Protein AF-A0A7Y3DWT1-F1 (afdb_monomer)

Foldseek 3Di:
DVVVVVPDDQDADPVLWQDDLVPDPVSVLLLVVQVVCCVVQNLVRDDLCVSCVVVVHHSVVSCNTGVGSVSSVSRNVSSVVSVVVVVVCCVPVVVD

Radius of gyration: 14.98 Å; Cα contacts (8 Å, |Δi|>4): 81; chains: 1; bounding box: 38×26×34 Å

pLDDT: mean 92.06, std 11.25, range [54.53, 98.69]

Mean predicted aligned error: 4.47 Å

Solvent-accessible surface area (backbone atoms only — not comparable to full-atom values): 5566 Å² total; per-residue (Å²): 106,76,74,59,64,73,67,69,70,76,84,57,69,68,89,29,40,76,35,70,36,86,80,38,72,66,34,42,50,52,55,55,52,47,54,54,44,31,70,74,58,34,68,84,75,47,47,60,59,59,50,13,60,76,70,78,46,55,40,71,66,51,49,56,30,23,88,42,74,65,32,45,50,52,40,55,52,47,45,50,50,48,50,50,52,52,54,51,51,32,70,72,68,76,62,123

Structure (mmCIF, N/CA/C/O backbone):
data_AF-A0A7Y3DWT1-F1
#
_entry.id   AF-A0A7Y3DWT1-F1
#
loop_
_atom_site.group_PDB
_atom_site.id
_atom_site.type_symbol
_atom_site.label_atom_id
_atom_site.label_alt_id
_atom_site.label_comp_id
_atom_site.label_asym_id
_atom_site.label_entity_id
_atom_site.label_seq_id
_atom_site.pdbx_PDB_ins_code
_atom_site.Cartn_x
_atom_site.Cartn_y
_atom_site.Cartn_z
_atom_site.occupancy
_atom_site.B_iso_or_equiv
_atom_site.auth_seq_id
_atom_site.auth_comp_id
_atom_site.auth_asym_id
_atom_site.auth_atom_id
_atom_site.pdbx_PDB_model_num
ATOM 1 N N . MET A 1 1 ? 22.321 -14.012 -11.178 1.00 56.81 1 MET A N 1
ATOM 2 C CA . MET A 1 1 ? 20.986 -13.369 -11.115 1.00 56.81 1 MET A CA 1
A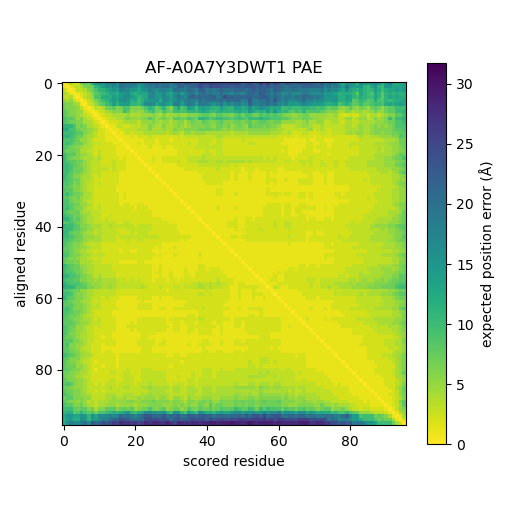TOM 3 C C . MET A 1 1 ? 20.160 -13.687 -9.873 1.00 56.81 1 MET A C 1
ATOM 5 O O . MET A 1 1 ? 19.830 -12.740 -9.179 1.00 56.81 1 MET A O 1
ATOM 9 N N . LYS A 1 2 ? 19.823 -14.949 -9.536 1.00 54.53 2 LYS A N 1
ATOM 10 C CA . LYS A 1 2 ? 18.872 -15.257 -8.431 1.00 54.53 2 LYS A CA 1
ATOM 11 C C . LYS A 1 2 ? 19.158 -14.540 -7.100 1.00 54.53 2 LYS A C 1
ATOM 13 O O . LYS A 1 2 ? 18.240 -14.026 -6.480 1.00 54.53 2 LYS A O 1
ATOM 18 N N . ARG A 1 3 ? 20.429 -14.464 -6.691 1.00 61.25 3 ARG A N 1
ATOM 19 C CA . ARG A 1 3 ? 20.840 -13.794 -5.447 1.00 61.25 3 ARG A CA 1
ATOM 20 C C . ARG A 1 3 ? 20.763 -12.261 -5.523 1.00 61.25 3 ARG A C 1
ATOM 22 O O . ARG A 1 3 ? 20.482 -11.638 -4.516 1.00 61.25 3 ARG A O 1
AT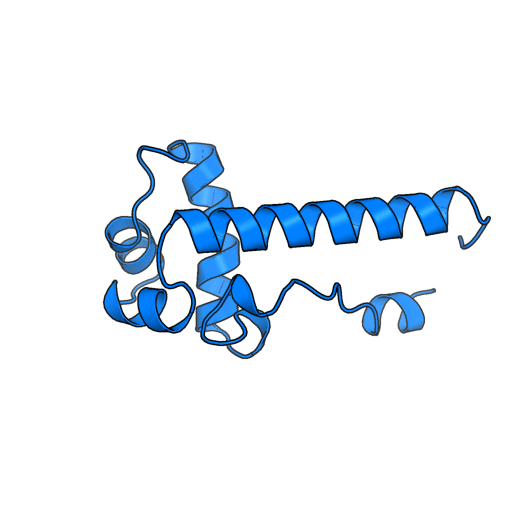OM 29 N N . LEU A 1 4 ? 20.964 -11.677 -6.711 1.00 59.62 4 LEU A N 1
ATOM 30 C CA . LEU A 1 4 ? 20.782 -10.238 -6.949 1.00 59.62 4 LEU A CA 1
ATOM 31 C C . LEU A 1 4 ? 19.299 -9.864 -6.877 1.00 59.62 4 LEU A C 1
ATOM 33 O O . LEU A 1 4 ? 18.965 -8.885 -6.218 1.00 59.62 4 LEU A O 1
ATOM 37 N N . LEU A 1 5 ? 18.422 -10.692 -7.465 1.00 61.31 5 LEU A N 1
ATOM 38 C CA . LEU A 1 5 ? 16.968 -10.512 -7.395 1.00 61.31 5 LEU A CA 1
ATOM 39 C C . LEU A 1 5 ? 16.434 -10.579 -5.952 1.00 61.31 5 LEU A C 1
ATOM 41 O O . LEU A 1 5 ? 15.506 -9.859 -5.610 1.00 61.31 5 LEU A O 1
ATOM 45 N N . GLN A 1 6 ? 17.046 -11.397 -5.089 1.00 63.22 6 GLN A N 1
ATOM 46 C CA . GLN A 1 6 ? 16.678 -11.510 -3.668 1.00 63.22 6 GLN A CA 1
ATOM 47 C C . GLN A 1 6 ? 16.992 -10.257 -2.835 1.00 63.22 6 GLN A C 1
ATOM 49 O O . GLN A 1 6 ? 16.459 -10.114 -1.739 1.00 63.22 6 GLN A O 1
ATOM 54 N N . THR A 1 7 ? 17.856 -9.368 -3.327 1.00 67.75 7 THR A N 1
ATOM 55 C CA . THR A 1 7 ? 18.300 -8.152 -2.621 1.00 67.75 7 THR A CA 1
ATOM 56 C C . THR A 1 7 ? 17.713 -6.860 -3.178 1.00 67.75 7 THR A C 1
ATOM 58 O O . THR A 1 7 ? 18.010 -5.792 -2.647 1.00 67.75 7 THR A O 1
ATOM 61 N N . ILE A 1 8 ? 16.895 -6.921 -4.232 1.00 74.69 8 ILE A N 1
ATOM 62 C CA . ILE A 1 8 ? 16.269 -5.714 -4.775 1.00 74.69 8 ILE A CA 1
ATOM 63 C C . ILE A 1 8 ? 15.224 -5.234 -3.782 1.00 74.69 8 ILE A C 1
ATOM 65 O O . ILE A 1 8 ? 14.262 -5.943 -3.486 1.00 74.69 8 ILE A O 1
ATOM 69 N N . LYS A 1 9 ? 15.386 -3.999 -3.324 1.00 79.38 9 LYS A N 1
ATOM 70 C CA . LYS A 1 9 ? 14.336 -3.275 -2.627 1.00 79.38 9 LYS A CA 1
ATOM 71 C C . LYS A 1 9 ? 14.015 -2.028 -3.432 1.00 79.38 9 LYS A C 1
ATOM 73 O O . LYS A 1 9 ? 14.896 -1.208 -3.670 1.00 79.38 9 LYS A O 1
ATOM 78 N N . ILE A 1 10 ? 12.764 -1.908 -3.867 1.00 85.88 10 ILE A N 1
ATOM 79 C CA . ILE A 1 10 ? 12.283 -0.684 -4.503 1.00 85.88 10 ILE A CA 1
ATOM 80 C C . ILE A 1 10 ? 12.080 0.333 -3.387 1.00 85.88 10 ILE A C 1
ATOM 82 O O . ILE A 1 10 ? 11.226 0.156 -2.515 1.00 85.88 10 ILE A O 1
ATOM 86 N N . GLU A 1 11 ? 12.890 1.385 -3.382 1.00 84.12 11 GLU A N 1
ATOM 87 C CA . GLU A 1 11 ? 12.694 2.471 -2.436 1.00 84.12 11 GLU A CA 1
ATOM 88 C C . GLU A 1 11 ? 11.492 3.314 -2.857 1.00 84.12 11 GLU A C 1
ATOM 90 O O . GLU A 1 11 ? 11.485 3.966 -3.898 1.00 84.12 11 GLU A O 1
ATOM 95 N N . VAL A 1 12 ? 10.462 3.314 -2.015 1.00 90.12 12 VAL A N 1
ATOM 96 C CA . VAL A 1 12 ? 9.296 4.180 -2.178 1.00 90.12 12 VAL A CA 1
ATOM 97 C C . VAL A 1 12 ? 9.436 5.373 -1.239 1.00 90.12 12 VAL A C 1
ATOM 99 O O . VAL A 1 12 ? 9.912 5.246 -0.109 1.00 90.12 12 VAL A O 1
ATOM 102 N N . ASN A 1 13 ? 8.998 6.551 -1.687 1.00 90.44 13 ASN A N 1
ATOM 103 C CA . ASN A 1 13 ? 9.038 7.761 -0.874 1.00 90.44 13 ASN A CA 1
ATOM 104 C C . ASN A 1 13 ? 8.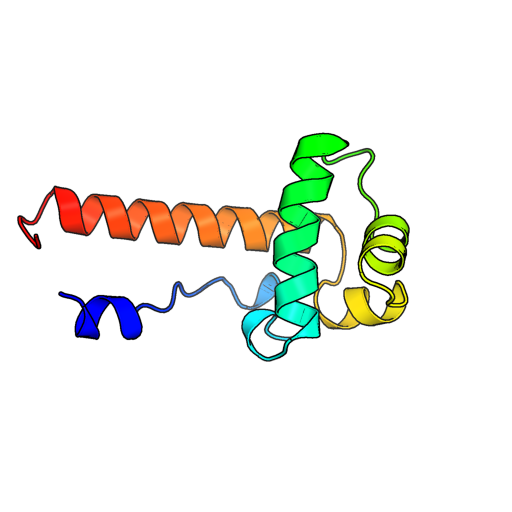341 7.531 0.479 1.00 90.44 13 ASN A C 1
ATOM 106 O O . ASN A 1 13 ? 7.138 7.261 0.532 1.00 90.44 13 ASN A O 1
ATOM 110 N N . ARG A 1 14 ? 9.085 7.706 1.578 1.00 91.19 14 ARG A N 1
ATOM 111 C CA . ARG A 1 14 ? 8.601 7.472 2.951 1.00 91.19 14 ARG A CA 1
ATOM 112 C C . ARG A 1 14 ? 7.387 8.316 3.334 1.00 91.19 14 ARG A C 1
ATOM 114 O O . ARG A 1 14 ? 6.683 7.966 4.264 1.00 91.19 14 ARG A O 1
ATOM 121 N N . LYS A 1 15 ? 7.096 9.404 2.613 1.00 93.56 15 LYS A N 1
ATOM 122 C CA . LYS A 1 15 ? 5.894 10.227 2.825 1.00 93.56 15 LYS A CA 1
ATOM 123 C C . LYS A 1 15 ? 4.606 9.565 2.318 1.00 93.56 15 LYS A C 1
ATOM 125 O O . LYS A 1 15 ? 3.539 10.164 2.451 1.00 93.56 15 LYS A O 1
ATOM 130 N N . THR A 1 16 ? 4.684 8.400 1.675 1.00 95.38 16 THR A N 1
ATOM 131 C CA . THR A 1 16 ? 3.514 7.663 1.164 1.00 95.38 16 THR A CA 1
ATOM 132 C C . THR A 1 16 ? 2.900 6.718 2.196 1.00 95.38 16 THR A C 1
ATOM 134 O O . THR A 1 16 ? 1.759 6.309 2.018 1.00 95.38 16 THR A O 1
ATOM 137 N N . TYR A 1 17 ? 3.600 6.417 3.292 1.00 97.25 17 TYR A N 1
ATOM 138 C CA . TYR A 1 17 ? 3.129 5.529 4.354 1.00 97.25 17 TYR A CA 1
ATOM 139 C C . TYR A 1 17 ? 3.555 6.042 5.738 1.00 97.25 17 TYR A C 1
ATOM 141 O O . TYR A 1 17 ? 4.540 6.760 5.873 1.00 97.25 17 TYR A O 1
ATOM 149 N N . VAL A 1 18 ? 2.822 5.654 6.781 1.00 97.44 18 VAL A N 1
ATOM 150 C CA . VAL A 1 18 ? 3.139 5.956 8.191 1.00 97.44 18 VAL A CA 1
ATOM 151 C C . VAL A 1 18 ? 4.053 4.877 8.772 1.00 97.44 18 VAL A C 1
ATOM 153 O O . VAL A 1 18 ? 5.074 5.167 9.393 1.00 97.44 18 VAL A O 1
ATOM 156 N N . LYS A 1 19 ? 3.705 3.612 8.528 1.00 96.81 19 LYS A N 1
ATOM 157 C CA . LYS A 1 19 ? 4.506 2.431 8.858 1.00 96.81 19 LYS A CA 1
ATOM 158 C C . LYS A 1 19 ? 4.811 1.679 7.571 1.00 96.81 19 LYS A C 1
ATOM 160 O O . LYS A 1 19 ? 3.918 1.529 6.745 1.00 96.81 19 LYS A O 1
ATOM 165 N N . ASP A 1 20 ? 6.043 1.193 7.427 1.00 95.62 20 ASP A N 1
ATOM 166 C CA . ASP A 1 20 ? 6.458 0.413 6.255 1.00 95.62 20 ASP A CA 1
ATOM 167 C C . ASP A 1 20 ? 5.534 -0.813 6.087 1.00 95.62 20 ASP A C 1
ATOM 169 O O . ASP A 1 20 ? 5.523 -1.685 6.969 1.00 95.62 20 ASP A O 1
ATOM 173 N N . PRO A 1 21 ? 4.731 -0.896 5.010 1.00 96.12 21 PRO A N 1
ATOM 174 C CA . PRO A 1 21 ? 3.824 -2.018 4.798 1.00 96.12 21 PRO A CA 1
ATOM 175 C C . PRO A 1 21 ? 4.564 -3.344 4.560 1.00 96.12 21 PRO A C 1
ATOM 177 O O . PRO A 1 21 ? 4.018 -4.394 4.894 1.00 96.12 21 PRO A O 1
ATOM 180 N N . GLU A 1 22 ? 5.823 -3.339 4.111 1.00 93.62 22 GLU A N 1
ATOM 181 C CA . GLU A 1 22 ? 6.611 -4.571 3.945 1.00 93.62 22 GLU A CA 1
ATOM 182 C C . GLU A 1 22 ? 7.119 -5.140 5.284 1.00 93.62 22 GLU A C 1
ATOM 184 O O . GLU A 1 22 ? 7.514 -6.307 5.360 1.00 93.62 22 GLU A O 1
ATOM 189 N N . SER A 1 23 ? 7.069 -4.352 6.365 1.00 94.88 23 SER A N 1
ATOM 190 C CA . SER A 1 23 ? 7.606 -4.726 7.685 1.00 94.88 23 SER A CA 1
ATOM 191 C C . SER A 1 23 ? 6.751 -5.723 8.478 1.00 94.88 23 SER A C 1
ATOM 193 O O . SER A 1 23 ? 7.131 -6.127 9.576 1.00 94.88 23 SER A O 1
ATOM 195 N N . SER A 1 24 ? 5.569 -6.099 7.984 1.00 97.31 24 SER A N 1
ATOM 196 C CA . SER A 1 24 ? 4.654 -6.984 8.715 1.00 97.31 24 SER A CA 1
ATOM 197 C C . SER A 1 24 ? 3.708 -7.736 7.791 1.00 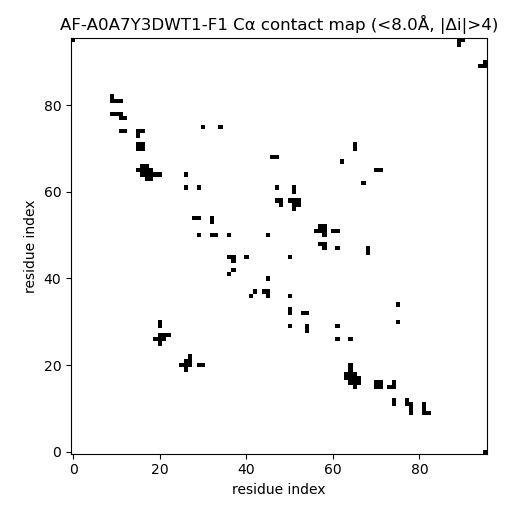97.31 24 SER A C 1
ATOM 199 O O . SER A 1 24 ? 3.389 -7.250 6.711 1.00 97.31 24 SER A O 1
ATOM 201 N N . ASP A 1 25 ? 3.200 -8.876 8.256 1.00 97.75 25 ASP A N 1
ATOM 202 C CA . ASP A 1 25 ? 2.208 -9.673 7.527 1.00 97.75 25 ASP A CA 1
ATOM 203 C C . ASP A 1 25 ? 0.941 -8.868 7.189 1.00 97.75 25 ASP A C 1
ATOM 205 O O . ASP A 1 25 ? 0.525 -8.803 6.036 1.00 97.75 25 ASP A O 1
ATOM 209 N N . LEU A 1 26 ? 0.391 -8.141 8.169 1.00 98.00 26 LEU A N 1
ATOM 210 C CA . LEU A 1 26 ? -0.780 -7.294 7.942 1.00 98.00 26 LEU A CA 1
ATOM 211 C C . LEU A 1 26 ? -0.523 -6.218 6.878 1.00 98.00 26 LEU A C 1
ATOM 213 O O . LEU A 1 26 ? -1.370 -6.007 6.021 1.00 98.00 26 LEU A O 1
ATOM 217 N N . GLY A 1 27 ? 0.630 -5.544 6.922 1.00 98.12 27 GLY A N 1
ATOM 218 C CA . GLY A 1 27 ? 0.984 -4.528 5.927 1.00 98.12 27 GLY A CA 1
ATOM 219 C C . GLY A 1 27 ? 1.077 -5.104 4.509 1.00 98.12 27 GLY A C 1
ATOM 220 O O . GLY A 1 27 ? 0.541 -4.511 3.574 1.00 98.12 27 GLY A O 1
ATOM 221 N N . LYS A 1 28 ? 1.656 -6.303 4.362 1.00 97.94 28 LYS A N 1
ATOM 222 C CA . LYS A 1 28 ? 1.714 -7.021 3.079 1.00 97.94 28 LYS A CA 1
ATOM 223 C C . LYS A 1 28 ? 0.318 -7.369 2.567 1.00 97.94 28 LYS A C 1
ATOM 225 O O . LYS A 1 28 ? 0.000 -7.068 1.420 1.00 97.94 28 LYS A O 1
ATOM 230 N N . ARG A 1 29 ? -0.548 -7.894 3.440 1.00 98.38 29 ARG A N 1
ATOM 231 C CA . ARG A 1 29 ? -1.950 -8.201 3.111 1.00 98.38 29 ARG A CA 1
ATOM 232 C C . ARG A 1 29 ? -2.750 -6.951 2.743 1.00 98.38 29 ARG A C 1
ATOM 234 O O . ARG A 1 29 ? -3.569 -7.007 1.833 1.00 98.38 29 ARG A O 1
ATOM 241 N N . ILE A 1 30 ? -2.502 -5.817 3.408 1.00 98.62 30 ILE A N 1
ATOM 242 C CA . ILE A 1 30 ? -3.101 -4.523 3.048 1.00 98.62 30 ILE A CA 1
ATOM 243 C C . ILE A 1 30 ? -2.745 -4.170 1.606 1.00 98.62 30 ILE A C 1
ATOM 245 O O . ILE A 1 30 ? -3.645 -3.838 0.841 1.00 98.62 30 ILE A O 1
ATOM 249 N N . VAL A 1 31 ? -1.468 -4.250 1.226 1.00 98.31 31 VAL A N 1
ATOM 250 C CA . VAL A 1 31 ? -1.005 -3.918 -0.131 1.00 98.31 31 VAL A CA 1
ATOM 251 C C . VAL A 1 31 ? -1.611 -4.865 -1.167 1.00 98.31 31 VAL A C 1
ATOM 253 O O . VAL A 1 31 ? -2.242 -4.400 -2.115 1.00 98.31 31 VAL A O 1
ATOM 256 N N . GLU A 1 32 ? -1.485 -6.175 -0.959 1.00 98.38 32 GLU A N 1
ATOM 257 C CA . GLU A 1 32 ? -1.971 -7.203 -1.884 1.00 98.38 32 GLU A CA 1
ATOM 258 C C . GLU A 1 32 ? -3.481 -7.093 -2.129 1.00 98.38 32 GLU A C 1
ATOM 260 O O . GLU A 1 32 ? -3.923 -6.911 -3.265 1.00 98.38 32 GLU A O 1
ATOM 265 N N . HIS A 1 33 ? -4.285 -7.118 -1.062 1.00 98.62 33 HIS A N 1
ATOM 266 C CA . HIS A 1 33 ? -5.739 -7.062 -1.200 1.00 98.62 33 HIS A CA 1
ATOM 267 C C . HIS A 1 33 ? -6.229 -5.695 -1.677 1.00 98.62 33 HIS A C 1
ATOM 269 O O . HIS A 1 33 ? -7.258 -5.625 -2.342 1.00 98.62 33 HIS A O 1
ATOM 275 N N . SER A 1 34 ? -5.494 -4.610 -1.412 1.00 98.62 34 SER A N 1
ATOM 276 C CA . SER A 1 34 ? -5.822 -3.315 -2.013 1.00 98.62 34 SER A CA 1
ATOM 277 C C . SER A 1 34 ? -5.736 -3.362 -3.532 1.00 98.62 34 SER A C 1
ATOM 279 O O . SER A 1 34 ? -6.646 -2.873 -4.191 1.00 98.62 34 SER A O 1
ATOM 281 N N . ILE A 1 35 ? -4.684 -3.963 -4.098 1.00 98.56 35 ILE A N 1
ATOM 282 C CA . ILE A 1 35 ? -4.519 -4.081 -5.555 1.00 98.56 35 ILE A CA 1
ATOM 283 C C . ILE A 1 35 ? -5.677 -4.886 -6.154 1.00 98.56 35 ILE A C 1
ATOM 285 O O . ILE A 1 35 ? -6.321 -4.421 -7.095 1.00 98.56 35 ILE A O 1
ATOM 289 N N . LEU A 1 36 ? -5.975 -6.052 -5.572 1.00 98.62 36 LEU A N 1
ATOM 290 C CA . LEU A 1 36 ? -7.049 -6.937 -6.034 1.00 98.62 36 LEU A CA 1
ATOM 291 C C . LEU A 1 36 ? -8.415 -6.240 -5.987 1.00 98.62 36 LEU A C 1
ATOM 293 O O . LEU A 1 36 ? -9.139 -6.209 -6.979 1.00 98.62 36 LEU A O 1
ATOM 297 N N . MET A 1 37 ? -8.743 -5.611 -4.859 1.00 98.62 37 MET A N 1
ATOM 298 C CA . MET A 1 37 ? -10.030 -4.9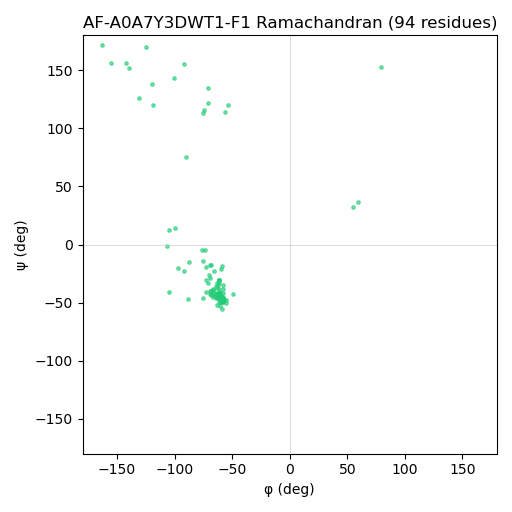41 -4.685 1.00 98.62 37 MET A CA 1
ATOM 299 C C . MET A 1 37 ? -10.148 -3.661 -5.514 1.00 98.62 37 MET A C 1
ATOM 301 O O . MET A 1 37 ? -11.244 -3.334 -5.958 1.00 98.62 37 MET A O 1
ATOM 305 N N . ILE A 1 38 ? -9.059 -2.914 -5.731 1.00 98.56 38 ILE A N 1
ATOM 306 C CA . ILE A 1 38 ? -9.070 -1.748 -6.628 1.00 98.56 38 ILE A CA 1
ATOM 307 C C . ILE A 1 38 ? -9.301 -2.200 -8.075 1.00 98.56 38 ILE A C 1
ATOM 309 O O . ILE A 1 38 ? -10.046 -1.531 -8.789 1.00 98.56 38 ILE A O 1
ATOM 313 N N . HIS A 1 39 ? -8.711 -3.323 -8.496 1.00 98.25 39 HIS A N 1
ATOM 314 C CA . HIS A 1 39 ? -8.953 -3.905 -9.818 1.00 98.25 39 HIS A CA 1
ATOM 315 C C . HIS A 1 39 ? -10.416 -4.343 -9.998 1.00 98.25 39 HIS A C 1
ATOM 317 O O . HIS A 1 39 ? -11.009 -4.060 -11.034 1.00 98.25 39 HIS A O 1
ATOM 323 N N . GLU A 1 40 ? -11.006 -4.978 -8.983 1.00 98.50 40 GLU A N 1
ATOM 324 C CA . GLU A 1 40 ? -12.383 -5.484 -9.030 1.00 98.50 40 GLU A CA 1
ATOM 325 C C . GLU A 1 40 ? -13.445 -4.377 -8.894 1.00 98.50 40 GLU A C 1
ATOM 327 O O . GLU A 1 40 ? -14.424 -4.349 -9.636 1.00 98.50 40 GLU A O 1
ATOM 332 N N . LEU A 1 41 ? -13.272 -3.459 -7.938 1.00 98.06 41 LEU A N 1
ATOM 333 C CA . LEU A 1 41 ? -14.296 -2.475 -7.556 1.00 98.06 41 LEU A CA 1
ATOM 334 C C . LEU A 1 41 ? -14.108 -1.107 -8.223 1.00 98.06 41 LEU A C 1
ATOM 336 O O . LEU A 1 41 ? -15.033 -0.290 -8.229 1.00 98.06 41 LEU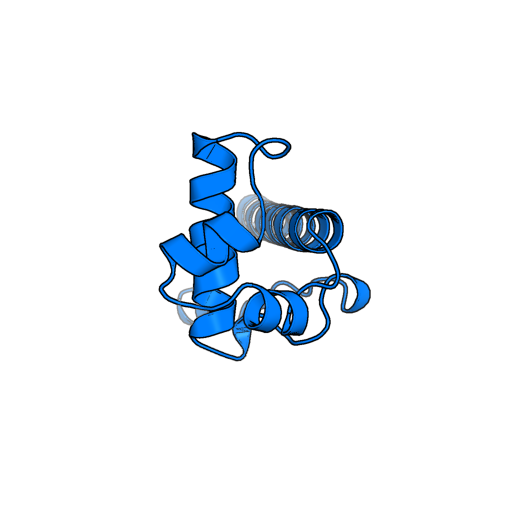 A O 1
ATOM 340 N N . GLY A 1 42 ? -12.899 -0.816 -8.701 1.00 98.00 42 GLY A N 1
ATOM 341 C CA . GLY A 1 42 ? -12.455 0.534 -9.024 1.00 98.00 42 GLY A CA 1
ATOM 342 C C . GLY A 1 42 ? -12.025 1.330 -7.784 1.00 98.00 42 GLY A C 1
ATOM 343 O O . GLY A 1 42 ? -12.494 1.119 -6.660 1.00 98.00 42 GLY A O 1
ATOM 344 N N . PHE A 1 43 ? -11.117 2.288 -7.992 1.00 97.75 43 PHE A N 1
ATOM 345 C CA . PHE A 1 43 ? -10.509 3.059 -6.905 1.00 97.75 43 PHE A CA 1
ATOM 346 C C . PHE A 1 43 ? -11.527 3.868 -6.096 1.00 97.75 43 PHE A C 1
ATOM 348 O O . PHE A 1 43 ? -11.407 3.944 -4.874 1.00 97.75 43 PHE A O 1
ATOM 355 N N . ASP A 1 44 ? -12.543 4.445 -6.737 1.00 97.81 44 ASP A N 1
ATOM 356 C CA . ASP A 1 44 ? -13.542 5.275 -6.055 1.00 97.81 44 ASP A CA 1
ATOM 357 C C . ASP A 1 44 ? -14.397 4.457 -5.085 1.00 97.81 44 ASP A C 1
ATOM 359 O O . ASP A 1 44 ? -14.543 4.840 -3.921 1.00 97.81 44 ASP A O 1
ATOM 363 N N . SER A 1 45 ? -14.855 3.283 -5.524 1.00 98.38 45 SER A N 1
ATOM 364 C CA . SER A 1 45 ? -15.666 2.350 -4.733 1.00 98.38 45 SER A CA 1
ATOM 365 C C . SER A 1 45 ? -14.881 1.617 -3.642 1.00 98.38 45 SER A C 1
ATOM 367 O O . SER A 1 45 ? -15.487 1.077 -2.703 1.00 98.38 45 SER A O 1
ATOM 369 N N . PHE A 1 46 ? -13.553 1.562 -3.756 1.00 98.62 46 PHE A N 1
ATOM 370 C CA . PHE A 1 46 ? -12.665 0.986 -2.752 1.00 98.62 46 PHE A CA 1
ATOM 371 C C . PHE A 1 46 ? -12.598 1.872 -1.495 1.00 98.62 46 PHE A C 1
ATOM 373 O O . PHE A 1 46 ? -12.446 3.096 -1.570 1.00 98.62 46 PHE A O 1
ATOM 380 N N . THR A 1 47 ? -12.694 1.245 -0.317 1.00 98.62 47 THR A N 1
ATOM 381 C CA . THR A 1 47 ? -12.584 1.912 0.991 1.00 98.62 47 THR A CA 1
ATOM 382 C C . THR A 1 47 ? -11.773 1.063 1.968 1.00 98.62 47 THR A C 1
ATOM 384 O O . THR A 1 47 ? -11.781 -0.167 1.890 1.00 98.62 47 THR A O 1
ATOM 387 N N . PHE A 1 48 ? -11.107 1.703 2.935 1.00 98.69 48 PHE A N 1
ATOM 388 C CA . PHE A 1 48 ? -10.352 0.991 3.974 1.00 98.69 48 PHE A CA 1
ATOM 389 C C . PHE A 1 48 ? -11.252 0.126 4.854 1.00 98.69 48 PHE A C 1
ATOM 391 O O . PHE A 1 48 ? -10.858 -0.976 5.221 1.00 98.69 48 PHE A O 1
ATOM 398 N N . LYS A 1 49 ? -12.497 0.540 5.102 1.00 98.62 49 LYS A N 1
ATOM 399 C CA . LYS A 1 49 ? -13.504 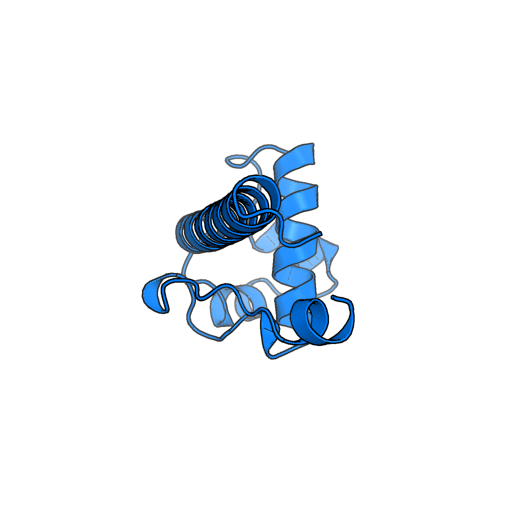-0.316 5.738 1.00 98.62 49 LYS A CA 1
ATOM 400 C C . LYS A 1 49 ? -13.726 -1.644 5.003 1.00 98.62 49 LYS A C 1
ATOM 402 O O . LYS A 1 49 ? -13.724 -2.695 5.642 1.00 98.62 49 LYS A O 1
ATOM 407 N N . LYS A 1 50 ? -13.902 -1.613 3.673 1.00 98.62 50 LYS A N 1
ATOM 408 C CA . LYS A 1 50 ? -14.082 -2.831 2.859 1.00 98.62 50 LYS A CA 1
ATOM 409 C C . LYS A 1 50 ? -12.819 -3.690 2.865 1.00 98.62 50 LYS A C 1
ATOM 411 O O . LYS A 1 50 ? -12.922 -4.901 3.036 1.00 98.62 50 LYS A O 1
ATOM 416 N N . LEU A 1 51 ? -11.647 -3.062 2.740 1.00 98.69 51 LEU A N 1
ATOM 417 C CA . LEU A 1 51 ? -10.366 -3.763 2.826 1.00 98.69 51 LEU A CA 1
ATOM 418 C C . LEU A 1 51 ? -10.217 -4.478 4.171 1.00 98.69 51 LEU A C 1
ATOM 420 O O . LEU A 1 51 ? -9.912 -5.664 4.195 1.00 98.69 51 LEU A O 1
ATOM 424 N N . GLY A 1 52 ? -10.473 -3.772 5.276 1.00 98.50 52 GLY A N 1
ATOM 425 C CA . GLY A 1 52 ? -10.376 -4.314 6.630 1.00 98.50 52 GLY A CA 1
ATOM 426 C C . GLY A 1 52 ? -11.236 -5.561 6.781 1.00 98.50 52 GLY A C 1
ATOM 427 O O . GLY A 1 52 ? -10.724 -6.611 7.161 1.00 98.50 52 GLY A O 1
ATOM 428 N N . ALA A 1 53 ? -12.504 -5.481 6.369 1.00 98.44 53 ALA A N 1
ATOM 429 C CA . ALA A 1 53 ? -13.402 -6.631 6.362 1.00 98.44 53 ALA A CA 1
ATOM 430 C C . ALA A 1 53 ? -12.863 -7.795 5.507 1.00 98.44 53 ALA A C 1
ATOM 432 O O . ALA A 1 53 ? -12.832 -8.928 5.986 1.00 98.44 53 ALA A O 1
ATOM 433 N N . SER A 1 54 ? -12.376 -7.521 4.290 1.00 98.19 54 SER A N 1
ATOM 434 C CA . SER A 1 54 ? -11.824 -8.544 3.386 1.00 98.19 54 SER A CA 1
ATOM 435 C C . SER A 1 54 ? -10.606 -9.269 3.961 1.00 98.19 54 SER A C 1
ATOM 437 O O . SER A 1 54 ? -10.386 -10.432 3.632 1.00 98.19 54 SER A O 1
ATOM 439 N N . ILE A 1 55 ? -9.808 -8.601 4.798 1.00 97.75 55 ILE A N 1
ATOM 440 C CA . ILE A 1 55 ? -8.598 -9.177 5.400 1.00 97.75 55 ILE A CA 1
ATOM 441 C C . ILE A 1 55 ? -8.790 -9.550 6.879 1.00 97.75 55 ILE A C 1
ATOM 443 O O . ILE A 1 55 ? -7.811 -9.830 7.575 1.00 97.75 55 ILE A O 1
ATOM 447 N N . GLY A 1 56 ? -10.022 -9.570 7.395 1.00 97.62 56 GLY A N 1
ATOM 448 C CA . GLY A 1 56 ? -10.285 -9.904 8.801 1.00 97.62 56 GLY A CA 1
ATOM 449 C C . GLY A 1 56 ? -9.579 -8.964 9.789 1.00 97.62 56 GLY A C 1
ATOM 450 O O . GLY A 1 56 ? -9.081 -9.400 10.825 1.00 97.62 56 GLY A O 1
ATOM 451 N N . SER A 1 57 ? -9.481 -7.681 9.446 1.00 96.94 57 SER A N 1
ATOM 452 C CA . SER A 1 57 ? -8.887 -6.622 10.262 1.00 96.94 57 SER A CA 1
ATOM 453 C C . SER A 1 57 ? -9.877 -5.472 10.456 1.00 96.94 57 SER A C 1
ATOM 455 O O . SER A 1 57 ? -10.931 -5.409 9.825 1.00 96.94 57 SER A O 1
ATOM 457 N N . ASN A 1 58 ? -9.549 -4.537 11.341 1.00 96.94 58 ASN A N 1
ATOM 458 C CA . ASN A 1 58 ? -10.322 -3.309 11.478 1.00 96.94 58 ASN A CA 1
ATOM 459 C C . ASN A 1 58 ? -9.749 -2.208 10.576 1.00 96.94 58 ASN A C 1
ATOM 461 O O . ASN A 1 58 ? -8.570 -2.195 10.221 1.00 96.94 58 ASN A O 1
ATOM 465 N N . GLU A 1 59 ? -10.601 -1.252 10.222 1.00 98.19 59 GLU A N 1
ATOM 466 C CA . GLU A 1 59 ? -10.215 -0.094 9.417 1.00 98.19 59 GLU A CA 1
ATOM 467 C C . GLU A 1 59 ? -9.091 0.725 10.078 1.00 98.19 59 GLU A C 1
ATOM 469 O O . GLU A 1 59 ? -8.153 1.160 9.410 1.00 98.19 59 GLU A O 1
ATOM 474 N N . SER A 1 60 ? -9.120 0.868 11.407 1.00 97.88 60 SER A N 1
ATOM 475 C CA . SER A 1 60 ? -8.095 1.600 12.159 1.00 97.88 60 SER A CA 1
ATOM 476 C C . SER A 1 60 ? -6.697 0.988 12.029 1.00 97.88 60 SER A C 1
ATOM 478 O O . SER A 1 60 ? -5.707 1.721 12.029 1.00 97.88 60 SER A O 1
ATOM 480 N N . SER A 1 61 ? -6.581 -0.330 11.852 1.00 97.94 61 SER A N 1
ATOM 481 C CA . SER A 1 61 ? -5.290 -0.983 11.618 1.00 97.94 61 SER A CA 1
ATOM 482 C C . SER A 1 61 ? -4.702 -0.636 10.257 1.00 97.94 61 SER A C 1
ATOM 484 O O . SER A 1 61 ? -3.481 -0.590 10.138 1.00 97.94 61 SER A O 1
ATOM 486 N N . ILE A 1 62 ? -5.534 -0.342 9.257 1.00 98.50 62 ILE A N 1
ATOM 487 C CA . ILE A 1 62 ? -5.080 0.100 7.931 1.00 98.50 62 ILE A CA 1
ATOM 488 C C . ILE A 1 62 ? -4.550 1.532 8.007 1.00 98.50 62 ILE A C 1
ATOM 490 O O . ILE A 1 62 ? -3.479 1.821 7.468 1.00 98.50 62 ILE A O 1
ATOM 494 N N . TYR A 1 63 ? -5.226 2.400 8.766 1.00 98.38 63 TYR A N 1
ATOM 495 C CA . TYR A 1 63 ? -4.778 3.776 9.000 1.00 98.38 63 TYR A CA 1
ATOM 496 C C . TYR A 1 63 ? -3.401 3.881 9.676 1.00 98.38 63 TYR A C 1
ATOM 498 O O . TYR A 1 63 ? -2.716 4.891 9.531 1.00 98.38 63 TYR A O 1
ATOM 506 N N . ARG A 1 64 ? -2.933 2.825 10.355 1.00 98.12 64 ARG A N 1
ATOM 507 C CA . ARG A 1 64 ? -1.558 2.756 10.888 1.00 98.12 64 ARG A CA 1
ATOM 508 C C . ARG A 1 64 ? -0.481 2.644 9.803 1.00 98.12 64 ARG A C 1
ATOM 510 O O . ARG A 1 64 ? 0.687 2.871 10.110 1.00 98.12 64 ARG A O 1
ATOM 517 N N . TYR A 1 65 ? -0.847 2.260 8.581 1.00 98.38 65 TYR A N 1
ATOM 518 C CA . TYR A 1 65 ? 0.064 2.146 7.438 1.00 98.38 65 TYR A CA 1
ATOM 519 C C . TYR A 1 65 ? -0.128 3.294 6.453 1.00 98.38 65 TYR A C 1
ATOM 521 O O . TYR A 1 65 ? 0.859 3.848 5.983 1.00 98.38 65 TYR A O 1
ATOM 529 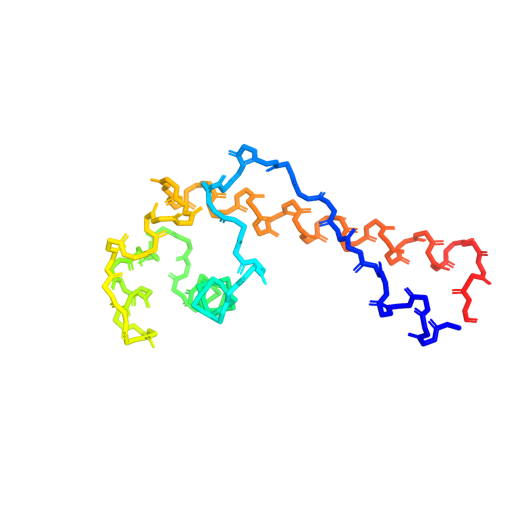N N . PHE A 1 66 ? -1.370 3.696 6.181 1.00 98.44 66 PHE A N 1
ATOM 530 C CA . PHE A 1 66 ? -1.677 4.742 5.207 1.00 98.44 66 PHE A CA 1
ATOM 531 C C . PHE A 1 66 ? -2.634 5.772 5.797 1.00 98.44 66 PHE A C 1
ATOM 533 O O . PHE A 1 66 ? -3.727 5.426 6.230 1.00 98.44 66 PHE A O 1
ATOM 540 N N . GLU A 1 67 ? -2.259 7.052 5.753 1.00 98.06 67 GLU A N 1
ATOM 541 C CA . GLU A 1 67 ? -3.087 8.146 6.291 1.00 98.06 67 GLU A CA 1
ATOM 542 C C . GLU A 1 67 ? -4.446 8.251 5.585 1.00 98.06 67 GLU A C 1
ATOM 544 O O . GLU A 1 67 ? -5.434 8.676 6.175 1.00 98.06 67 GLU A O 1
ATOM 549 N N . ASN A 1 68 ? -4.500 7.888 4.301 1.00 98.12 68 ASN A N 1
ATOM 550 C CA . ASN A 1 68 ? -5.712 7.894 3.492 1.00 98.12 68 ASN A CA 1
ATOM 551 C C . ASN A 1 68 ? -5.545 7.039 2.224 1.00 98.12 68 ASN A C 1
ATOM 553 O O . ASN A 1 68 ? -4.445 6.608 1.866 1.00 98.12 68 ASN A O 1
ATOM 557 N N . LYS A 1 69 ? -6.658 6.835 1.511 1.00 98.00 69 LYS A N 1
ATOM 558 C CA . LYS A 1 69 ? -6.719 6.054 0.268 1.00 98.00 69 LYS A CA 1
ATOM 559 C C . LYS A 1 69 ? -5.787 6.592 -0.834 1.00 98.00 69 LYS A C 1
ATOM 561 O O . LYS A 1 69 ? -5.213 5.810 -1.585 1.00 98.00 69 LYS A O 1
ATOM 566 N N . HIS A 1 70 ? -5.597 7.909 -0.918 1.00 98.19 70 HIS A N 1
ATOM 567 C CA . HIS A 1 70 ? -4.705 8.517 -1.908 1.00 98.19 70 HIS A CA 1
ATOM 568 C C . HIS A 1 70 ? -3.228 8.191 -1.633 1.00 98.19 70 HIS A C 1
ATOM 570 O O . HIS A 1 70 ? -2.494 7.858 -2.560 1.00 98.19 70 HIS A O 1
ATOM 576 N N . LYS A 1 71 ? -2.794 8.194 -0.367 1.00 98.12 71 LYS A N 1
ATOM 577 C CA . LYS A 1 71 ? -1.436 7.783 0.033 1.00 98.12 71 LYS A CA 1
ATOM 578 C C . LYS A 1 71 ? -1.133 6.331 -0.332 1.00 98.12 71 LYS A C 1
ATOM 580 O O . LYS A 1 71 ? -0.062 6.059 -0.867 1.00 98.12 71 LYS A O 1
ATOM 585 N N . LEU A 1 72 ? -2.099 5.433 -0.128 1.00 98.31 72 LEU A N 1
ATOM 586 C CA . LEU A 1 72 ? -2.007 4.052 -0.604 1.00 98.31 72 LEU A CA 1
ATOM 587 C C . LEU A 1 72 ? -1.824 3.997 -2.129 1.00 98.31 72 LEU A C 1
ATOM 589 O O . LEU A 1 72 ? -0.932 3.302 -2.603 1.00 98.31 72 LEU A O 1
ATOM 593 N N . LEU A 1 73 ? -2.611 4.752 -2.904 1.00 98.06 73 LEU A N 1
ATOM 594 C CA . LEU A 1 73 ? -2.459 4.786 -4.363 1.00 98.06 73 LEU A CA 1
ATOM 595 C C . LEU A 1 73 ? -1.075 5.290 -4.791 1.00 98.06 73 LEU A C 1
ATOM 597 O O . LEU A 1 73 ? -0.449 4.693 -5.667 1.00 98.06 73 LEU A O 1
ATOM 601 N N . LEU A 1 74 ? -0.577 6.359 -4.163 1.00 97.75 74 LEU A N 1
ATOM 602 C CA . LEU A 1 74 ? 0.770 6.874 -4.420 1.00 97.75 74 LEU A CA 1
ATOM 603 C C . LEU A 1 74 ? 1.844 5.830 -4.104 1.00 97.75 74 LEU A C 1
ATOM 605 O O . LEU A 1 74 ? 2.783 5.683 -4.880 1.00 97.75 74 LEU A O 1
ATOM 609 N N . TYR A 1 75 ? 1.702 5.093 -3.000 1.00 97.94 75 TYR A N 1
ATOM 610 C CA . TYR A 1 75 ? 2.608 4.000 -2.654 1.00 97.94 75 TYR A CA 1
ATOM 611 C C . TYR A 1 75 ? 2.606 2.907 -3.732 1.00 97.94 75 TYR A C 1
ATOM 613 O O . TYR A 1 75 ? 3.664 2.579 -4.265 1.00 97.94 75 TYR A O 1
ATOM 621 N N . LEU A 1 76 ? 1.423 2.400 -4.103 1.00 97.62 76 LEU A N 1
ATOM 622 C CA . LEU A 1 76 ? 1.265 1.339 -5.106 1.00 97.62 76 LEU A CA 1
ATOM 623 C C . LEU A 1 76 ? 1.837 1.741 -6.472 1.00 97.62 76 LEU A C 1
ATOM 625 O O . LEU A 1 76 ? 2.570 0.979 -7.096 1.00 97.62 76 LEU A O 1
ATOM 629 N N . THR A 1 77 ? 1.523 2.954 -6.926 1.00 96.38 77 THR A N 1
ATOM 630 C CA . THR A 1 77 ? 1.989 3.471 -8.222 1.00 96.38 77 THR A CA 1
ATOM 631 C C . THR A 1 77 ? 3.489 3.738 -8.227 1.00 96.38 77 THR A C 1
ATOM 633 O O . THR A 1 77 ? 4.160 3.396 -9.198 1.00 96.38 77 THR A O 1
ATOM 636 N N . SER A 1 78 ? 4.037 4.284 -7.139 1.00 95.75 78 SER A N 1
ATOM 637 C CA . SER A 1 78 ? 5.481 4.510 -7.005 1.00 95.75 78 SER A CA 1
ATOM 638 C C . SER A 1 78 ? 6.250 3.190 -6.985 1.00 95.75 78 SER A C 1
ATOM 640 O O . SER A 1 78 ? 7.273 3.066 -7.653 1.00 95.75 78 SER A O 1
ATOM 642 N N . TRP A 1 79 ? 5.734 2.185 -6.270 1.00 95.38 79 TRP A N 1
ATOM 643 C CA . TRP A 1 79 ? 6.313 0.843 -6.261 1.00 95.38 79 TRP A CA 1
ATOM 644 C C . TRP A 1 79 ? 6.284 0.215 -7.660 1.00 95.38 79 TRP A C 1
ATOM 646 O O . TRP A 1 79 ? 7.303 -0.288 -8.129 1.00 95.38 79 TRP A O 1
ATOM 656 N N . TYR A 1 80 ? 5.148 0.305 -8.365 1.00 95.31 80 TYR A N 1
ATOM 657 C CA . TYR A 1 80 ? 5.018 -0.208 -9.731 1.00 95.31 80 TYR A CA 1
ATOM 658 C C . TYR A 1 80 ? 6.043 0.418 -10.681 1.00 95.31 80 TYR A C 1
ATOM 660 O O . TYR A 1 80 ? 6.734 -0.309 -11.392 1.00 95.31 80 TYR A O 1
ATOM 668 N N . TRP A 1 81 ? 6.182 1.746 -10.675 1.00 95.06 81 TRP A N 1
ATOM 669 C CA . TRP A 1 81 ? 7.144 2.425 -11.545 1.00 95.06 81 TRP A CA 1
ATOM 670 C C . TRP A 1 81 ? 8.593 2.106 -11.187 1.00 95.06 81 TRP A C 1
ATOM 672 O O . TRP A 1 81 ? 9.385 1.875 -12.096 1.00 95.06 81 TRP A O 1
ATOM 682 N N . GLY A 1 82 ? 8.926 1.988 -9.898 1.00 93.06 82 GLY A N 1
ATOM 683 C CA . GLY A 1 82 ? 10.253 1.526 -9.486 1.00 93.06 82 GLY A CA 1
ATOM 684 C C . GLY A 1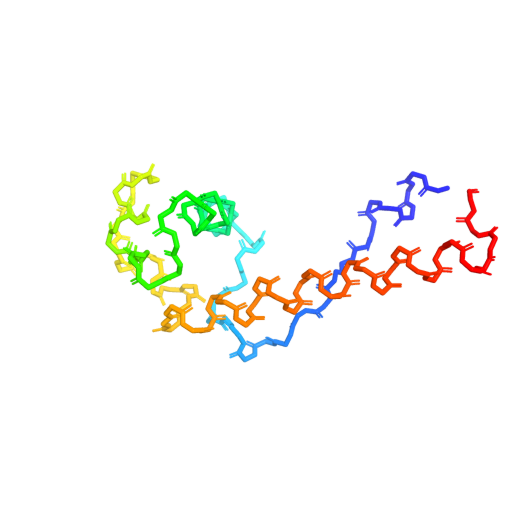 82 ? 10.551 0.094 -9.950 1.00 93.06 82 GLY A C 1
ATOM 685 O O . GLY A 1 82 ? 11.671 -0.212 -10.356 1.00 93.06 82 GLY A O 1
ATOM 686 N N . TRP A 1 83 ? 9.541 -0.783 -9.979 1.00 93.12 83 TRP A N 1
ATOM 687 C CA . TRP A 1 83 ? 9.695 -2.118 -10.562 1.00 93.12 83 TRP A CA 1
ATOM 688 C C . TRP A 1 83 ? 9.890 -2.073 -12.080 1.00 93.12 83 TRP A C 1
ATOM 690 O O . TRP A 1 83 ? 10.754 -2.775 -12.603 1.00 93.12 83 TRP A O 1
ATOM 700 N N . GLN A 1 84 ? 9.122 -1.246 -12.796 1.00 93.44 84 GLN A N 1
ATOM 701 C CA . GLN A 1 84 ? 9.274 -1.087 -14.247 1.00 93.44 84 GLN A CA 1
ATOM 702 C C . GLN A 1 84 ? 10.648 -0.527 -14.624 1.00 93.44 84 GLN A C 1
ATOM 704 O O . GLN A 1 84 ? 11.272 -1.027 -15.557 1.00 93.44 84 GLN A O 1
ATOM 709 N N . GLU A 1 85 ? 11.147 0.461 -13.879 1.00 91.44 85 GLU A N 1
ATOM 710 C CA . GLU A 1 85 ? 12.496 1.005 -14.059 1.00 91.44 85 GLU A CA 1
ATOM 711 C C . GLU A 1 85 ? 13.555 -0.092 -13.909 1.00 91.44 85 GLU A C 1
ATOM 713 O O . GLU A 1 85 ? 14.431 -0.235 -14.764 1.00 91.44 85 GLU A O 1
ATOM 718 N N . TYR A 1 86 ? 13.423 -0.934 -12.880 1.00 88.75 86 TYR A N 1
ATOM 719 C CA . TYR A 1 86 ? 14.314 -2.073 -12.694 1.00 88.75 86 TYR A CA 1
ATOM 720 C C . TYR A 1 86 ? 14.274 -3.035 -13.890 1.00 88.75 86 TYR A C 1
ATOM 722 O O . TYR A 1 86 ? 15.319 -3.388 -14.435 1.00 88.75 86 TYR A O 1
ATOM 730 N N . GLN A 1 87 ? 13.079 -3.426 -14.344 1.00 88.56 87 GLN A N 1
ATOM 731 C CA . GLN A 1 87 ? 12.925 -4.295 -15.517 1.00 88.56 87 GLN A CA 1
ATOM 732 C C . GLN A 1 87 ? 13.567 -3.682 -16.770 1.00 88.56 87 GLN A C 1
ATOM 734 O O . GLN A 1 87 ? 14.262 -4.376 -17.514 1.00 88.56 87 GLN A O 1
ATOM 739 N N . PHE A 1 88 ? 13.396 -2.374 -16.973 1.00 90.81 88 PHE A N 1
ATOM 740 C CA . PHE A 1 88 ? 13.972 -1.655 -18.104 1.00 90.81 88 PHE A CA 1
ATOM 741 C C . PHE A 1 88 ? 15.505 -1.651 -18.076 1.00 90.81 88 PHE A C 1
ATOM 743 O O . PHE A 1 88 ? 16.143 -1.947 -19.091 1.00 90.81 88 PHE A O 1
ATOM 750 N N . VAL A 1 89 ? 16.113 -1.373 -16.918 1.00 88.88 89 VAL A N 1
ATOM 751 C CA . VAL A 1 89 ? 17.576 -1.397 -16.755 1.00 88.88 89 VAL A CA 1
ATOM 752 C C . VAL A 1 89 ? 18.135 -2.786 -17.064 1.00 88.88 89 VAL A C 1
ATOM 754 O O . VAL A 1 89 ? 19.120 -2.894 -17.796 1.00 88.88 89 VAL A O 1
ATOM 757 N N . PHE A 1 90 ? 17.496 -3.849 -16.573 1.00 86.06 90 PHE A N 1
ATOM 758 C CA . PHE A 1 90 ? 17.942 -5.224 -16.818 1.00 86.06 90 PHE A CA 1
ATOM 759 C C . PHE A 1 90 ? 17.849 -5.611 -18.294 1.00 86.06 90 PHE A C 1
ATOM 761 O O . PHE A 1 90 ? 18.810 -6.147 -18.852 1.00 86.06 90 PHE A O 1
ATOM 768 N N . ALA A 1 91 ? 16.733 -5.270 -18.941 1.00 88.31 91 ALA A N 1
ATOM 769 C CA . ALA A 1 91 ? 16.510 -5.564 -20.352 1.00 88.31 91 ALA A CA 1
ATOM 770 C C . ALA A 1 91 ? 17.493 -4.830 -21.281 1.00 88.31 91 ALA A C 1
ATOM 772 O O . ALA A 1 91 ? 17.915 -5.385 -22.293 1.00 88.31 91 ALA A O 1
ATOM 773 N N . THR A 1 92 ? 17.872 -3.593 -20.946 1.00 90.69 92 THR A N 1
ATOM 774 C CA . THR A 1 92 ? 18.699 -2.740 -21.820 1.00 90.69 92 THR A CA 1
ATOM 775 C C . THR A 1 92 ? 20.202 -2.863 -21.577 1.00 90.69 92 THR A C 1
ATOM 777 O O . THR A 1 92 ? 20.981 -2.602 -22.489 1.00 90.69 92 THR A O 1
ATOM 780 N N . ASN A 1 93 ? 20.634 -3.312 -20.394 1.00 85.31 93 ASN A N 1
ATOM 781 C CA . ASN A 1 93 ? 22.059 -3.432 -20.050 1.00 85.31 93 ASN A CA 1
ATOM 782 C C . ASN A 1 93 ? 22.614 -4.861 -20.192 1.00 85.31 93 ASN A C 1
ATOM 784 O O . ASN A 1 93 ? 23.700 -5.147 -19.695 1.00 85.31 93 ASN A O 1
ATOM 788 N N . SER A 1 94 ? 21.895 -5.766 -20.871 1.00 73.50 94 SER A N 1
ATOM 789 C CA . SER A 1 94 ? 22.292 -7.180 -21.041 1.00 73.50 94 SER A CA 1
ATOM 790 C C . SER A 1 94 ? 22.567 -7.908 -19.714 1.00 73.50 94 SER A C 1
ATOM 792 O O . SER A 1 94 ? 23.413 -8.800 -19.645 1.00 73.50 94 SER A O 1
ATOM 794 N N . ILE A 1 95 ? 21.858 -7.529 -18.646 1.00 66.94 95 ILE A N 1
ATOM 795 C CA . ILE A 1 95 ? 21.944 -8.185 -17.338 1.00 66.94 95 ILE A CA 1
ATOM 796 C C . ILE A 1 95 ? 20.881 -9.295 -17.334 1.00 66.94 95 ILE A C 1
ATOM 798 O O . ILE A 1 95 ? 19.797 -9.121 -16.786 1.00 66.94 95 ILE A O 1
ATOM 802 N N . ALA A 1 96 ? 21.160 -10.402 -18.030 1.00 56.56 96 ALA A N 1
ATOM 803 C CA . ALA A 1 96 ? 20.261 -11.554 -18.176 1.00 56.56 96 ALA A CA 1
ATOM 804 C C . ALA A 1 96 ? 20.694 -12.728 -17.301 1.00 56.56 96 ALA A C 1
ATOM 806 O O . ALA A 1 96 ? 21.901 -13.061 -17.328 1.00 56.56 96 ALA A O 1
#

Sequence (96 aa):
MKRLLQTIKIEVNRKTYVKDPESSDLGKRIVEHSILMIHELGFDSFTFKKLGASIGSNESSIYRYFENKHKLLLYLTSWYWGWQEYQFVFATNSIA

Nearest PDB structures (foldseek):
  5ztc-assembly1_B  TM=9.411E-01  e=6.779E-02  Listeria monocytogenes EGD-e
  7eqe-assembly2_D  TM=8.698E-01  e=6.387E-02  Streptomyces griseoluteus
  3vuq-assembly1_B  TM=9.211E-01  e=1.092E-01  Thermus thermophilus HB8
  2xpv-assembly1_A  TM=8.757E-01  e=7.196E-02  Escherichia coli
  2gfn-assembly1_A  TM=8.444E-01  e=6.535E-01  Rhodococcus jostii RHA1

Secondary structure (DSSP, 8-state):
-HHHHTT------GGG-SS-GGGSHHHHHHHHHHHHHHHHH-TTT--HHHHHHHTT--HHHHHTT-SSHHHHHHHHHHHHHHHHHHHHHHHHTT--